Protein AF-A0A914ND78-F1 (afdb_monomer)

Mean predicted aligned error: 7.34 Å

Nearest PDB structures (foldseek):
  8esz-assembly1_C2  TM=7.369E-01  e=1.640E-03  Drosophila melanogaster
  8j9j-assembly1_C4  TM=5.066E-01  e=1.196E+00  Euglena gracilis
  6yj4-assembly1_d  TM=4.844E-01  e=2.614E+00  Yarrowia lipolytica

Organism: Meloidogyne incognita (NCBI:txid6306)

Solvent-accessible surface area (backbone atoms only — not comparable to full-atom values): 6797 Å² total; per-residue (Å²): 109,78,58,94,89,41,77,62,84,72,52,73,67,61,49,53,58,53,48,35,74,69,39,92,85,60,42,71,77,41,92,90,40,79,83,39,50,59,62,27,58,53,38,19,50,52,40,36,53,52,38,52,52,50,52,51,50,52,23,61,74,70,72,44,64,88,70,64,63,48,71,62,51,50,53,51,28,52,51,47,21,51,53,29,30,51,53,26,49,52,51,53,51,52,51,53,53,50,52,51,52,51,54,54,49,50,70,75,43,50,79,83,55,50,92,74,76,115

Structure (mmCIF, N/CA/C/O backbone):
data_AF-A0A914ND78-F1
#
_entry.id   AF-A0A914ND78-F1
#
loop_
_atom_site.group_PDB
_atom_site.id
_atom_site.type_symbol
_atom_site.label_atom_id
_atom_site.label_alt_id
_atom_site.label_comp_id
_atom_site.label_asym_id
_atom_site.label_entity_id
_atom_site.label_seq_id
_atom_site.pdbx_PDB_ins_code
_atom_site.Cartn_x
_atom_site.Cartn_y
_atom_site.Cartn_z
_atom_site.occupancy
_atom_site.B_iso_or_equiv
_atom_site.auth_seq_id
_atom_site.auth_comp_id
_atom_site.auth_asym_id
_atom_site.auth_atom_id
_atom_site.pdbx_PDB_model_num
ATOM 1 N N . MET A 1 1 ? 13.977 15.531 -22.868 1.00 48.59 1 MET A N 1
ATOM 2 C CA . MET A 1 1 ? 13.821 16.560 -21.809 1.00 48.59 1 MET A CA 1
ATOM 3 C C . MET A 1 1 ? 14.671 17.755 -22.193 1.00 48.59 1 MET A C 1
ATOM 5 O O . MET A 1 1 ? 15.824 17.546 -22.542 1.00 48.59 1 MET A O 1
ATOM 9 N N . VAL A 1 2 ? 14.115 18.965 -22.153 1.00 41.75 2 VAL A N 1
ATOM 10 C CA . VAL A 1 2 ? 14.865 20.196 -22.435 1.00 41.75 2 VAL A CA 1
ATOM 11 C C . VAL A 1 2 ? 15.513 20.663 -21.133 1.00 41.75 2 VAL A C 1
ATOM 13 O O . VAL A 1 2 ? 14.812 21.043 -20.200 1.00 41.75 2 VAL A O 1
ATOM 16 N N . PHE A 1 3 ? 16.840 20.616 -21.064 1.00 44.06 3 PHE A N 1
ATOM 17 C CA . PHE A 1 3 ? 17.625 21.283 -20.024 1.00 44.06 3 PHE A CA 1
ATOM 18 C C . PHE A 1 3 ? 18.388 22.419 -20.710 1.00 44.06 3 PHE A C 1
ATOM 20 O O . PHE A 1 3 ? 19.084 22.177 -21.691 1.00 44.06 3 PHE A O 1
ATOM 27 N N . ASN A 1 4 ? 18.220 23.664 -20.249 1.00 42.12 4 ASN A N 1
ATOM 28 C CA . ASN A 1 4 ? 18.866 24.849 -20.841 1.00 42.12 4 ASN A CA 1
ATOM 29 C C . ASN A 1 4 ? 18.685 25.001 -22.370 1.00 42.12 4 ASN A C 1
ATOM 31 O O . ASN A 1 4 ? 19.605 25.410 -23.070 1.00 42.12 4 ASN A O 1
ATOM 35 N N . GLY A 1 5 ? 17.508 24.668 -22.909 1.00 54.97 5 GLY A N 1
ATOM 36 C CA . GLY A 1 5 ? 17.210 24.870 -24.335 1.00 54.97 5 GLY A CA 1
ATOM 37 C C . GLY A 1 5 ? 17.901 23.896 -25.299 1.00 54.97 5 GLY A C 1
ATOM 38 O O . GLY A 1 5 ? 17.738 24.048 -26.504 1.00 54.97 5 GLY A O 1
ATOM 39 N N . GLN A 1 6 ? 18.628 22.888 -24.800 1.00 51.31 6 GLN A N 1
ATOM 40 C CA . GLN A 1 6 ? 19.246 21.840 -25.616 1.00 51.31 6 GLN A CA 1
ATOM 41 C C . GLN A 1 6 ? 18.585 20.477 -25.363 1.00 51.31 6 GLN A C 1
ATOM 43 O O . GLN A 1 6 ? 18.236 20.124 -24.230 1.00 51.31 6 GLN A O 1
ATOM 48 N N . HIS A 1 7 ? 18.404 19.708 -26.439 1.00 54.62 7 HIS A N 1
ATOM 49 C CA . HIS A 1 7 ? 17.960 18.319 -26.378 1.00 54.62 7 HIS A CA 1
ATOM 50 C C . HIS A 1 7 ? 19.170 17.444 -26.030 1.00 54.6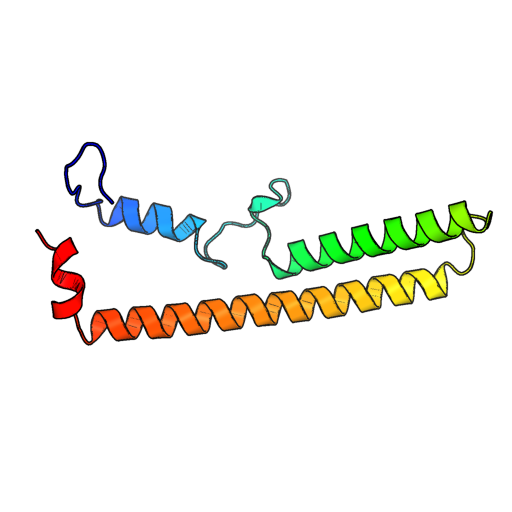2 7 HIS A C 1
ATOM 52 O O . HIS A 1 7 ? 20.065 17.249 -26.843 1.00 54.62 7 HIS A O 1
ATOM 58 N N . VAL A 1 8 ? 19.234 16.962 -24.787 1.00 63.09 8 VAL A N 1
ATOM 59 C CA . VAL A 1 8 ? 20.326 16.091 -24.331 1.00 63.09 8 VAL A CA 1
ATOM 60 C C . VAL A 1 8 ? 19.906 14.634 -24.505 1.00 63.09 8 VAL A C 1
ATOM 62 O O . VAL A 1 8 ? 18.951 14.185 -23.863 1.00 63.09 8 VAL A O 1
ATOM 65 N N . LYS A 1 9 ? 20.636 13.890 -25.345 1.00 66.75 9 LYS A N 1
ATOM 66 C CA . LYS A 1 9 ? 20.550 12.425 -25.419 1.00 66.75 9 LYS A CA 1
ATOM 67 C C . LYS A 1 9 ? 21.072 11.843 -24.107 1.00 66.75 9 LYS A C 1
ATOM 69 O O . LYS A 1 9 ? 22.238 12.004 -23.756 1.00 66.75 9 LYS A O 1
ATOM 74 N N . ILE A 1 10 ? 20.182 11.211 -23.351 1.00 70.38 10 ILE A N 1
ATOM 75 C CA . ILE A 1 10 ? 20.533 10.531 -22.103 1.00 70.38 10 ILE A CA 1
ATOM 76 C C . ILE A 1 10 ? 21.224 9.220 -22.483 1.00 70.38 10 ILE A C 1
ATOM 78 O O . ILE A 1 10 ? 20.739 8.500 -23.354 1.00 70.38 10 ILE A O 1
ATOM 82 N N . SER A 1 11 ? 22.347 8.904 -21.834 1.00 79.75 11 SER A N 1
ATOM 83 C CA . SER A 1 11 ? 23.011 7.610 -22.032 1.00 79.75 11 SER A CA 1
ATOM 84 C C . SER A 1 11 ? 22.027 6.461 -21.747 1.00 79.75 11 SER A C 1
ATOM 86 O O . SER A 1 11 ? 21.296 6.540 -20.752 1.00 79.75 11 SER A O 1
ATOM 88 N N . PRO A 1 12 ? 22.020 5.371 -22.541 1.00 80.38 12 PRO A N 1
ATOM 89 C CA . PRO A 1 12 ? 21.167 4.207 -22.288 1.00 80.38 12 PRO A CA 1
ATOM 90 C C . PRO A 1 12 ? 21.295 3.659 -20.857 1.00 80.38 12 PRO A C 1
ATOM 92 O O . PRO A 1 12 ? 20.327 3.168 -20.274 1.00 80.38 12 PRO A O 1
ATOM 95 N N . GLU A 1 13 ? 22.482 3.782 -20.261 1.00 84.69 13 GLU A N 1
ATOM 96 C CA . GLU A 1 13 ? 22.745 3.374 -18.879 1.00 84.69 13 GLU A CA 1
ATOM 97 C C . GLU A 1 13 ? 22.031 4.271 -17.864 1.00 84.69 13 GLU A C 1
ATOM 99 O O . GLU A 1 13 ? 21.422 3.793 -16.905 1.00 84.69 13 GLU A O 1
ATOM 104 N N . GLU A 1 14 ? 22.069 5.586 -18.085 1.00 80.38 14 GLU A N 1
ATOM 105 C CA . GLU A 1 14 ? 21.412 6.542 -17.203 1.00 80.38 14 GLU A CA 1
ATOM 106 C C . GLU A 1 14 ? 19.885 6.440 -17.318 1.00 80.38 14 GLU A C 1
ATOM 108 O O . GLU A 1 14 ? 19.179 6.593 -16.318 1.00 80.38 14 GLU A O 1
ATOM 113 N N . PHE A 1 15 ? 19.376 6.119 -18.507 1.00 81.56 15 PHE A N 1
ATOM 114 C CA . PHE A 1 15 ? 17.962 5.848 -18.724 1.00 81.56 15 PHE A CA 1
ATOM 115 C C . PHE A 1 15 ? 17.495 4.625 -17.921 1.00 81.56 15 PHE A C 1
ATOM 117 O O . PHE A 1 15 ? 16.606 4.760 -17.079 1.00 81.56 15 PHE A O 1
ATOM 124 N N . LYS A 1 16 ? 18.182 3.479 -18.049 1.00 81.94 16 LYS A N 1
ATOM 125 C CA . LYS A 1 16 ? 17.893 2.271 -17.248 1.00 81.94 16 LYS A CA 1
ATOM 126 C C . LYS A 1 16 ? 17.955 2.538 -15.746 1.00 81.94 16 LYS A C 1
ATOM 128 O O . LYS A 1 16 ? 17.094 2.084 -14.989 1.00 81.94 16 LYS A O 1
ATOM 133 N N . ARG A 1 17 ? 18.947 3.319 -15.297 1.00 82.81 17 ARG A N 1
ATOM 134 C CA . ARG A 1 17 ? 19.058 3.736 -13.891 1.00 82.81 17 ARG A CA 1
ATOM 135 C C . ARG A 1 17 ? 17.792 4.460 -13.427 1.00 82.81 17 ARG A C 1
ATOM 137 O O . ARG A 1 17 ? 17.310 4.173 -12.339 1.00 82.81 17 ARG A O 1
ATOM 144 N N . ARG A 1 18 ? 17.253 5.386 -14.228 1.00 81.38 18 ARG A N 1
ATOM 145 C CA . ARG A 1 18 ? 16.033 6.146 -13.894 1.00 81.38 18 ARG A CA 1
ATOM 146 C C . ARG A 1 18 ? 14.796 5.250 -13.882 1.00 81.38 18 ARG A C 1
ATOM 148 O O . ARG A 1 18 ? 14.031 5.308 -12.924 1.00 81.38 18 ARG A O 1
ATOM 155 N N . GLU A 1 19 ? 14.636 4.385 -14.880 1.00 78.88 19 GLU A N 1
ATOM 156 C CA . GLU A 1 19 ? 13.503 3.450 -14.961 1.00 78.88 19 GLU A CA 1
ATOM 157 C C . GLU A 1 19 ? 13.426 2.494 -13.767 1.00 78.88 19 GLU A C 1
ATOM 159 O O . GLU A 1 19 ? 12.331 2.148 -13.317 1.00 78.88 19 GLU A O 1
ATOM 164 N N . THR A 1 20 ? 14.581 2.133 -13.200 1.00 78.75 20 THR A N 1
ATOM 165 C CA . THR A 1 20 ? 14.674 1.256 -12.023 1.00 78.75 20 THR A CA 1
ATOM 166 C C . THR A 1 20 ? 13.968 1.856 -10.798 1.00 78.75 20 THR A C 1
ATOM 168 O O . THR A 1 20 ? 13.413 1.122 -9.983 1.00 78.75 20 THR A O 1
ATOM 171 N N . PHE A 1 21 ? 13.953 3.187 -10.666 1.00 76.69 21 PHE A N 1
ATOM 172 C CA . PHE A 1 21 ? 13.297 3.887 -9.553 1.00 76.69 21 PHE A CA 1
ATOM 173 C C . PHE A 1 21 ? 11.825 4.221 -9.815 1.00 76.69 21 PHE A C 1
ATOM 175 O O . PHE A 1 21 ? 11.105 4.562 -8.879 1.00 76.69 21 PHE A O 1
ATOM 182 N N . LEU A 1 22 ? 11.385 4.155 -11.072 1.00 76.25 22 LEU A N 1
ATOM 183 C CA . LEU A 1 22 ? 10.032 4.534 -11.483 1.00 76.25 22 LEU A CA 1
ATOM 184 C C . LEU A 1 22 ? 9.107 3.322 -11.609 1.00 76.25 22 LEU A C 1
ATOM 186 O O . LEU A 1 22 ? 7.917 3.425 -11.318 1.00 76.25 22 LEU A O 1
ATOM 190 N N . THR A 1 23 ? 9.650 2.177 -12.023 1.00 75.25 23 THR A N 1
ATOM 191 C CA . THR A 1 23 ? 8.855 0.990 -12.344 1.00 75.25 23 THR A CA 1
ATOM 192 C C . THR A 1 23 ? 8.575 0.162 -11.099 1.00 75.25 23 THR A C 1
ATOM 194 O O . THR A 1 23 ? 9.480 -0.356 -10.437 1.00 75.25 23 THR A O 1
ATOM 197 N N . GLU A 1 24 ? 7.293 -0.014 -10.795 1.00 73.56 24 GLU A N 1
ATOM 198 C CA . GLU A 1 24 ? 6.859 -0.861 -9.693 1.00 73.56 24 GLU A CA 1
ATOM 199 C C . GLU A 1 24 ? 7.266 -2.325 -9.955 1.00 73.56 24 GLU A C 1
ATOM 201 O O . GLU A 1 24 ? 6.879 -2.922 -10.955 1.00 73.56 24 GLU A O 1
ATOM 206 N N . GLY A 1 25 ? 8.099 -2.893 -9.073 1.00 73.44 25 GLY A N 1
ATOM 207 C CA . GLY A 1 25 ? 8.699 -4.229 -9.221 1.00 73.44 25 GLY A CA 1
ATOM 208 C C . GLY A 1 25 ? 10.214 -4.231 -9.466 1.00 73.44 25 GLY A C 1
ATOM 209 O O . GLY A 1 25 ? 10.868 -5.212 -9.125 1.00 73.44 25 GLY A O 1
ATOM 210 N N . GLN A 1 26 ? 10.781 -3.132 -9.977 1.00 80.31 26 GLN A N 1
ATOM 211 C CA . GLN A 1 26 ? 12.240 -2.947 -10.107 1.00 80.31 26 GLN A CA 1
ATOM 212 C C . GLN A 1 26 ? 12.854 -2.229 -8.895 1.00 80.31 26 GLN A C 1
ATOM 214 O O . GLN A 1 26 ? 14.052 -2.339 -8.625 1.00 80.31 26 GLN A O 1
ATOM 219 N N . ILE A 1 27 ? 12.022 -1.520 -8.128 1.00 85.00 27 ILE A N 1
ATOM 220 C CA . ILE A 1 27 ? 12.421 -0.843 -6.894 1.00 85.00 27 ILE A CA 1
ATOM 221 C C . ILE A 1 27 ? 12.852 -1.889 -5.857 1.00 85.00 27 ILE A C 1
ATOM 223 O O . ILE A 1 27 ? 12.086 -2.785 -5.496 1.00 85.00 27 ILE A O 1
ATOM 227 N N . LYS A 1 28 ? 14.078 -1.758 -5.340 1.00 85.81 28 LYS A N 1
ATOM 228 C CA . LYS A 1 28 ? 14.578 -2.613 -4.256 1.00 85.81 28 LYS A CA 1
ATOM 229 C C . LYS A 1 28 ? 13.807 -2.325 -2.972 1.00 85.81 28 LYS A C 1
ATOM 231 O O . LYS A 1 28 ? 13.817 -1.198 -2.483 1.00 85.81 28 LYS A O 1
ATOM 236 N N . TYR A 1 29 ? 13.179 -3.356 -2.416 1.00 85.69 29 TYR A N 1
ATOM 237 C CA . TYR A 1 29 ? 12.436 -3.241 -1.168 1.00 85.69 29 TYR A CA 1
ATOM 238 C C . TYR A 1 29 ? 13.372 -2.933 0.006 1.00 85.69 29 TYR A C 1
ATOM 240 O O . TYR A 1 29 ? 14.332 -3.664 0.254 1.00 85.69 29 TYR A O 1
ATOM 248 N N . ASN A 1 30 ? 13.064 -1.872 0.749 1.00 89.88 30 ASN A N 1
ATOM 249 C CA . ASN A 1 30 ? 13.738 -1.506 1.985 1.00 89.88 30 ASN A CA 1
ATOM 250 C C . ASN A 1 30 ? 12.699 -1.261 3.088 1.00 89.88 30 ASN A C 1
ATOM 252 O O . ASN A 1 30 ? 11.790 -0.445 2.962 1.00 89.88 30 ASN A O 1
ATOM 256 N N . ILE A 1 31 ? 12.849 -1.953 4.213 1.00 87.56 31 ILE A N 1
ATOM 257 C CA . ILE A 1 31 ? 11.908 -1.869 5.334 1.00 87.56 31 ILE A CA 1
ATOM 258 C C . ILE A 1 31 ? 11.890 -0.458 5.941 1.00 87.56 31 ILE A C 1
ATOM 260 O O . ILE A 1 31 ? 10.828 0.026 6.315 1.00 87.56 31 ILE A O 1
ATOM 264 N N . PHE A 1 32 ? 13.038 0.220 6.006 1.00 90.31 32 PHE A N 1
ATOM 265 C CA . PHE A 1 32 ? 13.156 1.536 6.644 1.00 90.31 32 PHE A CA 1
ATOM 266 C C . PHE A 1 32 ? 12.814 2.707 5.719 1.00 90.31 32 PHE A C 1
ATOM 268 O O . PHE A 1 32 ? 12.672 3.831 6.194 1.00 90.31 32 PHE A O 1
ATOM 275 N N . ASP A 1 33 ? 12.668 2.456 4.417 1.00 89.62 33 ASP A N 1
ATOM 276 C CA . ASP A 1 33 ? 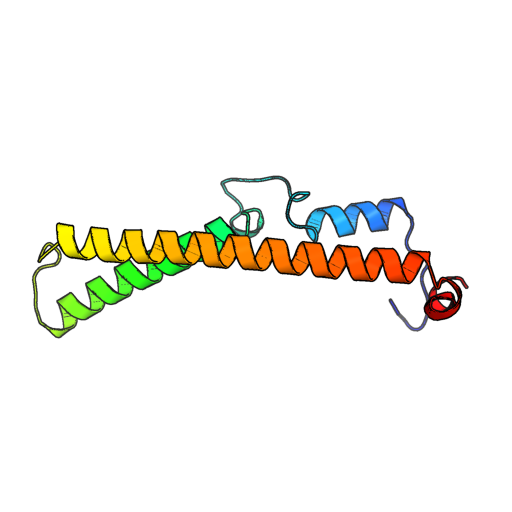12.267 3.473 3.453 1.00 89.62 33 ASP A CA 1
ATOM 277 C C . ASP A 1 33 ? 10.812 3.239 3.008 1.00 89.62 33 ASP A C 1
ATOM 279 O O . ASP A 1 33 ? 10.557 2.347 2.189 1.00 89.62 33 ASP A O 1
ATOM 283 N N . PRO A 1 34 ? 9.849 4.046 3.491 1.00 84.38 34 PRO A N 1
ATOM 284 C CA . PRO A 1 34 ? 8.441 3.890 3.143 1.00 84.38 34 PRO A CA 1
ATOM 285 C C . PRO A 1 34 ? 8.163 4.151 1.657 1.00 84.38 34 PRO A C 1
ATOM 287 O O . PRO A 1 34 ? 7.151 3.681 1.132 1.00 84.38 34 PRO A O 1
ATOM 290 N N . PHE A 1 35 ? 9.040 4.867 0.946 1.00 85.19 35 PHE A N 1
ATOM 291 C CA . PHE A 1 35 ? 8.877 5.111 -0.486 1.00 85.19 35 PHE A CA 1
ATOM 292 C C . PHE A 1 35 ? 9.245 3.892 -1.328 1.00 85.19 35 PHE A C 1
ATOM 294 O O . PHE A 1 35 ? 8.684 3.730 -2.413 1.00 85.19 35 PHE A O 1
ATOM 301 N N . SER A 1 36 ? 10.064 2.983 -0.802 1.00 88.12 36 SER A N 1
ATOM 302 C CA . SER A 1 36 ? 10.432 1.736 -1.481 1.00 88.12 36 SER A CA 1
ATOM 303 C C . SER A 1 36 ? 9.323 0.675 -1.481 1.00 88.12 36 SER A C 1
ATOM 305 O O . SER A 1 36 ? 9.399 -0.315 -2.207 1.00 88.12 36 SER A O 1
ATOM 307 N N . TRP A 1 37 ? 8.277 0.850 -0.666 1.00 89.38 37 TRP A N 1
ATOM 308 C CA . TRP A 1 37 ? 7.246 -0.173 -0.514 1.00 89.38 37 TRP A CA 1
ATOM 309 C C . TRP A 1 37 ? 6.326 -0.241 -1.741 1.00 89.38 37 TRP A C 1
ATOM 311 O O . TRP A 1 37 ? 5.965 0.807 -2.295 1.00 89.38 37 TRP A O 1
ATOM 321 N N . PRO A 1 38 ? 5.866 -1.444 -2.130 1.00 90.75 38 PRO A N 1
ATOM 322 C CA . PRO A 1 38 ? 4.868 -1.580 -3.183 1.00 90.75 38 PRO A CA 1
ATOM 323 C C . PRO A 1 38 ? 3.575 -0.829 -2.837 1.00 90.75 38 PRO A C 1
ATOM 325 O O . PRO A 1 38 ? 3.156 -0.766 -1.673 1.00 90.75 38 PRO A O 1
ATOM 328 N N . LEU A 1 39 ? 2.910 -0.288 -3.857 1.00 90.75 39 LEU A N 1
ATOM 329 C CA . LEU A 1 39 ? 1.689 0.501 -3.722 1.00 90.75 39 LEU A CA 1
ATOM 330 C C . LEU A 1 39 ? 0.564 -0.226 -2.964 1.00 90.75 39 LEU A C 1
ATOM 332 O O . LEU A 1 39 ? -0.077 0.422 -2.130 1.00 90.75 39 LEU A O 1
ATOM 336 N N . PRO A 1 40 ? 0.331 -1.545 -3.147 1.00 93.50 40 PRO A N 1
ATOM 337 C CA . PRO A 1 40 ? -0.680 -2.262 -2.373 1.00 93.50 40 PRO A CA 1
ATOM 338 C C . PRO A 1 40 ? -0.453 -2.171 -0.863 1.00 93.50 40 PRO A C 1
ATOM 340 O O . PRO A 1 40 ? -1.401 -1.943 -0.113 1.00 93.50 40 PRO A O 1
ATOM 343 N N . TYR A 1 41 ? 0.797 -2.279 -0.403 1.00 92.56 41 TYR A N 1
ATOM 344 C CA . TYR A 1 41 ? 1.121 -2.183 1.021 1.00 92.56 41 TYR A CA 1
ATOM 345 C C . TYR A 1 41 ? 0.956 -0.759 1.546 1.00 92.56 41 TYR A C 1
ATOM 347 O O . TYR A 1 41 ? 0.408 -0.578 2.632 1.00 92.56 41 TYR A O 1
ATOM 355 N N . LYS A 1 42 ? 1.347 0.252 0.761 1.00 93.06 42 LYS A N 1
ATOM 356 C CA . LYS A 1 42 ? 1.130 1.667 1.108 1.00 93.06 42 LYS A CA 1
ATOM 357 C C . LYS A 1 42 ? -0.355 1.976 1.304 1.00 93.06 42 LYS A C 1
ATOM 359 O O . LYS A 1 42 ? -0.727 2.573 2.310 1.00 93.06 42 LYS A O 1
ATOM 364 N N . LEU A 1 43 ? -1.209 1.528 0.381 1.00 94.62 43 LEU A N 1
ATOM 365 C CA . LEU A 1 43 ? -2.660 1.721 0.481 1.00 94.62 43 LEU A CA 1
ATOM 366 C C . LEU A 1 43 ? -3.268 0.945 1.649 1.00 94.62 43 LEU A C 1
ATOM 368 O O . LEU A 1 43 ? -4.117 1.476 2.363 1.00 94.62 43 LEU A O 1
ATOM 372 N N . THR A 1 44 ? -2.800 -0.280 1.883 1.00 95.38 44 THR A N 1
ATOM 373 C CA . THR A 1 44 ? -3.227 -1.098 3.026 1.00 95.38 44 THR A CA 1
ATOM 374 C C . THR A 1 44 ? -2.897 -0.407 4.348 1.00 95.38 44 THR A C 1
ATOM 376 O O . THR A 1 44 ? -3.765 -0.286 5.212 1.00 95.38 44 THR A O 1
ATOM 379 N N . LEU A 1 45 ? -1.669 0.103 4.495 1.00 94.88 45 LEU A N 1
ATOM 380 C CA . LEU A 1 45 ? -1.243 0.844 5.680 1.00 94.88 45 LEU A CA 1
ATOM 381 C C . LEU A 1 45 ? -2.071 2.119 5.864 1.00 94.88 45 LEU A C 1
ATOM 383 O O . LEU A 1 45 ? -2.582 2.362 6.956 1.00 94.88 45 LEU A O 1
ATOM 387 N N . ALA A 1 46 ? -2.239 2.909 4.800 1.00 95.12 46 ALA A N 1
ATOM 388 C CA . ALA A 1 46 ? -3.028 4.136 4.838 1.00 95.12 46 ALA A CA 1
ATOM 389 C C . ALA A 1 46 ? -4.479 3.862 5.268 1.00 95.12 46 ALA A C 1
ATOM 391 O O . ALA A 1 46 ? -5.003 4.552 6.142 1.00 95.12 46 ALA A O 1
ATOM 392 N N . SER A 1 47 ? -5.104 2.811 4.726 1.00 96.81 47 SER A N 1
ATOM 393 C CA . SER A 1 47 ? -6.449 2.382 5.123 1.00 96.81 47 SER A CA 1
ATOM 394 C C . SER A 1 47 ? -6.507 1.914 6.577 1.00 96.81 47 SER A C 1
ATOM 396 O O . SER A 1 47 ? -7.470 2.227 7.275 1.00 96.81 47 SER A O 1
ATOM 398 N N . GLY A 1 48 ? -5.500 1.175 7.050 1.00 97.00 48 GLY A N 1
ATOM 399 C CA . GLY A 1 48 ? -5.423 0.733 8.442 1.00 97.00 48 GLY A CA 1
ATOM 400 C C . GLY A 1 48 ? -5.335 1.914 9.412 1.00 97.00 48 GLY A C 1
ATOM 401 O O . GLY A 1 48 ? -6.111 1.996 10.364 1.00 97.00 48 GLY A O 1
ATOM 402 N N . LEU A 1 49 ? -4.455 2.878 9.129 1.00 96.81 49 LEU A N 1
ATOM 403 C CA . LEU A 1 49 ? -4.308 4.103 9.921 1.00 96.81 49 LEU A CA 1
ATOM 404 C C . LEU A 1 49 ? -5.584 4.956 9.904 1.00 96.81 49 LEU A C 1
ATOM 406 O O . LEU A 1 49 ? -6.023 5.428 10.954 1.00 96.81 49 LEU A O 1
ATOM 410 N N . ALA A 1 50 ? -6.219 5.116 8.741 1.00 97.00 50 ALA A N 1
ATOM 411 C CA . ALA A 1 50 ? -7.498 5.814 8.625 1.00 97.00 50 ALA A CA 1
ATOM 412 C C . ALA A 1 50 ? -8.607 5.110 9.431 1.00 97.00 50 ALA A C 1
ATOM 414 O O . ALA A 1 50 ? -9.381 5.761 10.129 1.00 97.00 50 ALA A O 1
ATOM 415 N N . GLY A 1 51 ? -8.650 3.774 9.409 1.00 96.12 51 GLY A N 1
ATOM 416 C CA . GLY A 1 51 ? -9.604 2.986 10.188 1.00 96.12 51 GLY A CA 1
ATOM 417 C C . GLY A 1 51 ? -9.403 3.120 11.701 1.00 96.12 51 GLY A C 1
ATOM 418 O O . GLY A 1 51 ? -10.368 3.342 12.436 1.00 96.12 51 GLY A O 1
ATOM 419 N N . ILE A 1 52 ? -8.155 3.049 12.176 1.00 95.69 52 ILE A N 1
ATOM 420 C CA . ILE A 1 52 ? -7.814 3.209 13.600 1.00 95.69 52 ILE A CA 1
ATOM 421 C C . ILE A 1 52 ? -8.144 4.622 14.083 1.00 95.69 52 ILE A C 1
ATOM 423 O O . ILE A 1 52 ? -8.768 4.783 15.136 1.00 95.69 52 ILE A O 1
ATOM 427 N N . THR A 1 53 ? -7.756 5.649 13.325 1.00 95.62 53 THR A N 1
ATOM 428 C CA . THR A 1 53 ? -8.022 7.049 13.6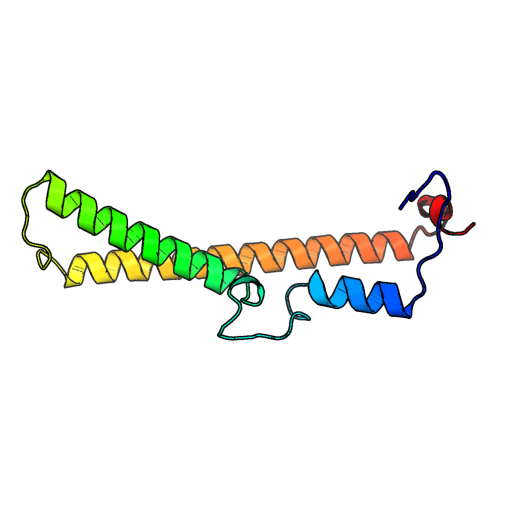91 1.00 95.62 53 THR A CA 1
ATOM 429 C C . THR A 1 53 ? -9.520 7.342 13.688 1.00 95.62 53 THR A C 1
ATOM 431 O O . THR A 1 53 ? -10.017 7.917 14.653 1.00 95.62 53 THR A O 1
ATOM 434 N N . SER A 1 54 ? -10.263 6.847 12.694 1.00 95.00 54 SER A N 1
ATOM 435 C CA . SER A 1 54 ? -11.726 6.948 12.641 1.00 95.00 54 SER A CA 1
ATOM 436 C C . SER A 1 54 ? -12.400 6.270 13.842 1.00 95.00 54 SER A C 1
ATOM 438 O O . SER A 1 54 ? -13.222 6.885 14.523 1.00 95.00 54 SER A O 1
ATOM 440 N N . CYS A 1 55 ? -11.996 5.042 14.189 1.00 94.38 55 CYS A N 1
ATOM 441 C CA . CYS A 1 55 ? -12.524 4.331 15.359 1.00 94.38 55 CYS A CA 1
ATOM 442 C C . CYS A 1 55 ? -12.199 5.041 16.680 1.00 94.38 55 CYS A C 1
ATOM 444 O O . CYS A 1 55 ? -13.023 5.063 17.599 1.00 94.38 55 CYS A O 1
ATOM 446 N N . SER A 1 56 ? -10.999 5.613 16.782 1.00 92.75 56 SER A N 1
ATOM 447 C CA . SER A 1 56 ? -10.560 6.372 17.955 1.00 92.75 56 SER A CA 1
ATOM 448 C C . SER A 1 56 ? -11.364 7.662 18.096 1.00 92.75 56 SER A C 1
ATOM 450 O O . SER A 1 56 ? -11.868 7.959 19.177 1.00 92.75 56 SER A O 1
ATOM 452 N N . TYR A 1 57 ? -11.572 8.378 16.992 1.00 95.12 57 TYR A N 1
ATOM 453 C CA . TYR A 1 57 ? -12.376 9.593 16.953 1.00 95.12 57 TYR A CA 1
ATOM 454 C C . TYR A 1 57 ? -13.843 9.324 17.312 1.00 95.12 57 TYR A C 1
ATOM 456 O O . TYR A 1 57 ? -14.408 10.022 18.152 1.00 95.12 57 TYR A O 1
ATOM 464 N N . TYR A 1 58 ? -14.434 8.255 16.768 1.00 93.81 58 TYR A N 1
ATOM 465 C CA . TYR A 1 58 ? -15.781 7.804 17.131 1.00 93.81 58 TYR A CA 1
ATOM 466 C C . TYR A 1 58 ? -15.908 7.549 18.639 1.00 93.81 58 TYR A C 1
ATOM 468 O O . TYR A 1 58 ? -16.867 7.983 19.277 1.00 93.81 58 TYR A O 1
ATOM 476 N N . ASN A 1 59 ? -14.921 6.880 19.239 1.00 93.88 59 ASN A N 1
ATOM 477 C CA . ASN A 1 59 ? -14.923 6.630 20.677 1.00 93.88 59 ASN A CA 1
ATOM 478 C C . ASN A 1 59 ? -14.865 7.919 21.499 1.00 93.88 59 ASN A C 1
ATOM 480 O O . ASN A 1 59 ? -15.628 8.058 22.452 1.00 93.88 59 ASN A O 1
ATOM 484 N N . ILE A 1 60 ? -14.000 8.859 21.115 1.00 94.94 60 ILE A N 1
ATOM 485 C CA . ILE A 1 60 ? -13.872 10.157 21.785 1.00 94.94 60 ILE A CA 1
ATOM 486 C C . ILE A 1 60 ? -15.191 10.932 21.697 1.00 94.94 60 ILE A C 1
ATOM 488 O O . ILE A 1 60 ? -15.691 11.409 22.716 1.00 94.94 60 ILE A O 1
ATOM 492 N N . PHE A 1 61 ? -15.791 10.999 20.506 1.00 96.06 61 PHE A N 1
ATOM 493 C CA . PHE A 1 61 ? -17.026 11.743 20.259 1.00 96.06 61 PHE A CA 1
ATOM 494 C C . PHE A 1 61 ? -18.196 11.235 21.113 1.00 96.06 61 PHE A C 1
ATOM 496 O O . PHE A 1 61 ? -18.884 12.017 21.765 1.00 96.06 61 PHE A O 1
ATOM 503 N N . TYR A 1 62 ? -18.381 9.915 21.183 1.00 95.88 62 TYR A N 1
ATOM 504 C CA . TYR A 1 62 ? -19.447 9.297 21.977 1.00 95.88 62 TYR A CA 1
ATOM 505 C C . TYR A 1 62 ? -19.051 9.004 23.433 1.00 95.88 62 TYR A C 1
ATOM 507 O O 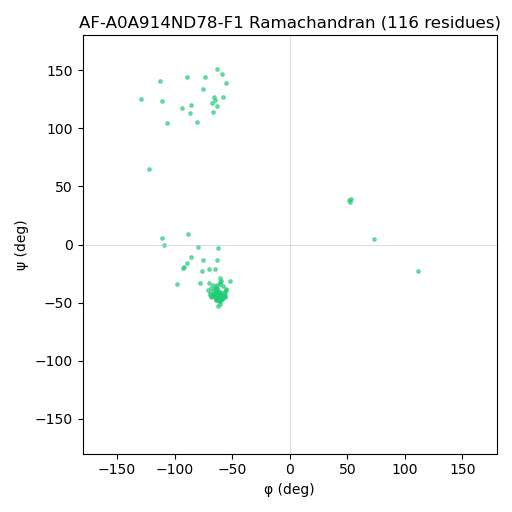. TYR A 1 62 ? -19.804 8.330 24.138 1.00 95.88 62 TYR A O 1
ATOM 515 N N . ARG A 1 63 ? -17.882 9.481 23.890 1.00 95.06 63 ARG A N 1
ATOM 516 C CA . ARG A 1 63 ? -17.338 9.247 25.245 1.00 95.06 63 ARG A CA 1
ATOM 517 C C . ARG A 1 63 ? -17.300 7.763 25.633 1.00 95.06 63 ARG A C 1
ATOM 519 O O . ARG A 1 63 ? -17.548 7.387 26.776 1.00 95.06 63 ARG A O 1
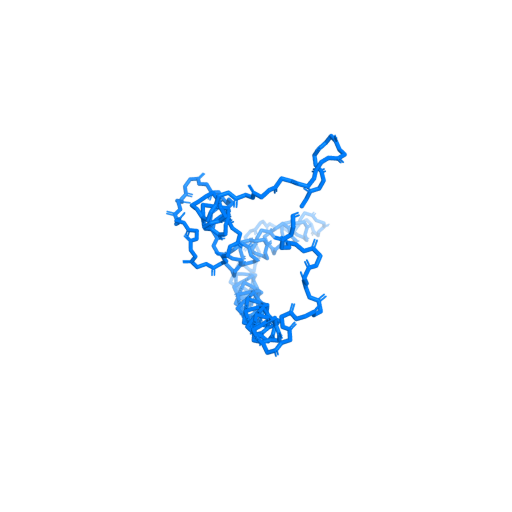ATOM 526 N N . LYS A 1 64 ? -17.007 6.909 24.656 1.00 93.38 64 LYS A N 1
ATOM 527 C CA . LYS A 1 64 ? -16.902 5.457 24.805 1.00 93.38 64 LYS A CA 1
ATOM 528 C C . LYS A 1 64 ? -15.467 5.077 25.187 1.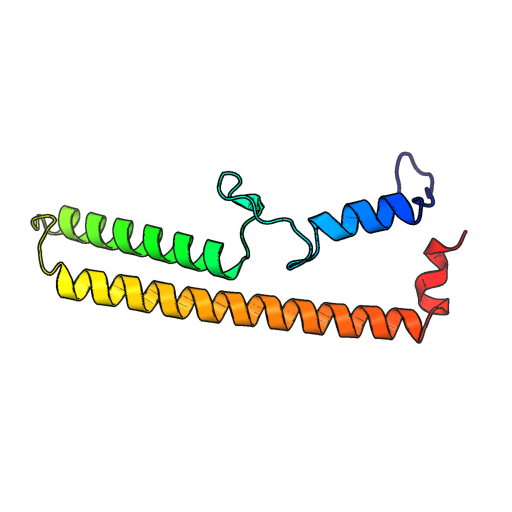00 93.38 64 LYS A C 1
ATOM 530 O O . LYS A 1 64 ? -14.527 5.692 24.678 1.00 93.38 64 LYS A O 1
ATOM 535 N N . PRO A 1 65 ? -15.256 4.047 26.028 1.00 92.62 65 PRO A N 1
ATOM 536 C CA . PRO A 1 65 ? -13.912 3.576 26.331 1.00 92.62 65 PRO A CA 1
ATOM 537 C C . PRO A 1 65 ? -13.225 3.036 25.070 1.00 92.62 65 PRO A C 1
ATOM 539 O O . PRO A 1 65 ? -13.870 2.506 24.159 1.00 92.62 65 PRO A O 1
ATOM 542 N N . TRP A 1 66 ? -11.894 3.135 25.026 1.00 86.88 66 TRP A N 1
ATOM 543 C CA . TRP A 1 66 ? -11.107 2.789 23.839 1.00 86.88 66 TRP A CA 1
ATOM 544 C C . TRP A 1 66 ? -11.320 1.332 23.383 1.00 86.88 66 TRP A C 1
ATOM 546 O O . TRP A 1 66 ? -11.424 1.078 22.184 1.00 86.88 66 TRP A O 1
ATOM 556 N N . TYR A 1 67 ? -11.499 0.404 24.327 1.00 88.62 67 TYR A N 1
ATOM 557 C CA . TYR A 1 67 ? -11.682 -1.032 24.089 1.00 88.62 67 TYR A CA 1
ATOM 558 C C . TYR A 1 67 ? -13.107 -1.439 23.670 1.00 88.62 67 TYR A C 1
ATOM 560 O O . TYR A 1 67 ? -13.359 -2.619 23.412 1.00 88.62 67 TYR A O 1
ATOM 568 N N . GLN A 1 68 ? -14.065 -0.504 23.594 1.00 92.19 68 GLN A N 1
ATOM 569 C CA . GLN A 1 68 ? -15.434 -0.849 23.211 1.00 92.19 68 GLN A CA 1
ATOM 570 C C . GLN A 1 68 ? -15.466 -1.523 21.833 1.00 92.19 68 GLN A C 1
ATOM 572 O O . GLN A 1 68 ? -15.015 -0.935 20.848 1.00 92.19 68 GLN A O 1
ATOM 577 N N . ALA A 1 69 ? -16.097 -2.701 21.761 1.00 91.50 69 ALA A N 1
ATOM 578 C CA . ALA A 1 69 ? -16.321 -3.456 20.527 1.00 91.50 69 ALA A CA 1
ATOM 579 C C . ALA A 1 69 ? -15.033 -3.702 19.719 1.00 91.50 69 ALA A C 1
ATOM 581 O O . ALA A 1 69 ? -15.043 -3.635 18.490 1.00 91.50 69 ALA A O 1
ATOM 582 N N . ILE A 1 70 ? -13.922 -3.980 20.411 1.00 93.00 70 ILE A N 1
ATOM 583 C CA . ILE A 1 70 ? -12.605 -4.147 19.787 1.00 93.00 70 ILE A CA 1
ATOM 584 C C . ILE A 1 70 ? -12.599 -5.211 18.683 1.00 93.00 70 ILE A C 1
ATOM 586 O O . ILE A 1 70 ? -12.000 -4.979 17.642 1.00 93.00 70 ILE A O 1
ATOM 590 N N . VAL A 1 71 ? -13.335 -6.314 18.866 1.00 94.75 71 VAL A N 1
ATOM 591 C CA . VAL A 1 71 ? -13.450 -7.405 17.883 1.00 94.75 71 VAL A CA 1
ATOM 592 C C . VAL A 1 71 ? -14.163 -6.945 16.609 1.00 94.75 71 VAL A C 1
ATOM 594 O O . VAL A 1 71 ? -13.714 -7.221 15.504 1.00 94.75 71 VAL A O 1
ATOM 597 N N . VAL A 1 72 ? -15.265 -6.204 16.742 1.00 94.38 72 VAL A N 1
ATOM 598 C CA . VAL A 1 72 ? -16.017 -5.712 15.576 1.00 94.38 72 VAL A CA 1
ATOM 599 C C . VAL A 1 72 ? -15.208 -4.649 14.835 1.00 94.38 72 VAL A C 1
ATOM 601 O O . VAL A 1 72 ? -15.136 -4.658 13.611 1.00 94.38 72 VAL A O 1
ATOM 604 N N . LYS A 1 73 ? -14.545 -3.750 15.570 1.00 93.62 73 LYS A N 1
ATOM 605 C CA . LYS A 1 73 ? -13.696 -2.710 14.980 1.00 93.62 73 LYS A CA 1
ATOM 606 C C . LYS A 1 73 ? -12.474 -3.289 14.285 1.00 93.62 73 LYS A C 1
ATOM 608 O O . LYS A 1 73 ? -12.152 -2.845 13.190 1.00 93.62 73 LYS A O 1
ATOM 613 N N . SER A 1 74 ? -11.812 -4.278 14.883 1.00 94.94 74 SER A N 1
ATOM 614 C CA . SER A 1 74 ? -10.666 -4.933 14.254 1.00 94.94 74 SER A CA 1
ATOM 615 C C . SER A 1 74 ? -11.073 -5.669 12.979 1.00 94.94 74 SER A C 1
ATOM 617 O O . SER A 1 74 ? -10.351 -5.568 11.993 1.00 94.94 74 SER A O 1
ATOM 619 N N . LEU A 1 75 ? -12.248 -6.313 12.955 1.00 96.94 75 LEU A N 1
ATOM 620 C CA . LEU A 1 75 ? -12.817 -6.917 11.745 1.00 96.94 75 LEU A CA 1
ATOM 621 C C . LEU A 1 75 ? -13.127 -5.884 10.653 1.00 96.94 75 LEU A C 1
ATOM 623 O O . LEU A 1 75 ? -12.847 -6.123 9.482 1.00 96.94 75 LEU A O 1
ATOM 627 N N . LEU A 1 76 ? -13.678 -4.723 11.012 1.00 95.44 76 LEU A N 1
ATOM 628 C CA . LEU A 1 76 ? -13.937 -3.653 10.043 1.00 95.44 76 LEU A CA 1
ATOM 629 C C . LEU A 1 76 ? -12.638 -3.070 9.477 1.00 95.44 76 LEU A C 1
ATOM 631 O O . LEU A 1 76 ? -12.529 -2.862 8.269 1.00 95.44 76 LEU A O 1
ATOM 635 N N . ILE A 1 77 ? -11.642 -2.838 10.335 1.00 96.62 77 ILE A N 1
ATOM 636 C CA . ILE A 1 77 ? -10.330 -2.332 9.919 1.00 96.62 77 ILE A CA 1
ATOM 637 C C . ILE A 1 77 ? -9.634 -3.354 9.015 1.00 96.62 77 ILE A C 1
ATOM 639 O O . ILE A 1 77 ? -9.154 -2.981 7.948 1.00 96.62 77 ILE A O 1
ATOM 643 N N . SER A 1 78 ? -9.616 -4.637 9.390 1.00 96.88 78 SER A N 1
ATOM 644 C CA . SER A 1 78 ? -9.000 -5.687 8.572 1.00 96.88 78 SER A CA 1
ATOM 645 C C . SER A 1 78 ? -9.727 -5.878 7.238 1.00 96.88 78 SER A C 1
ATOM 647 O O . SER A 1 78 ? -9.072 -6.027 6.207 1.00 96.88 78 SER A O 1
ATOM 649 N N . GLY A 1 79 ? -11.060 -5.778 7.225 1.00 97.56 79 GLY A N 1
ATOM 650 C CA . GLY A 1 79 ? -11.860 -5.756 6.001 1.00 97.56 79 GLY A CA 1
ATOM 651 C C . GLY A 1 79 ? -11.487 -4.590 5.081 1.00 97.56 79 GLY A C 1
ATOM 652 O O . GLY A 1 79 ? -11.228 -4.799 3.897 1.00 97.56 79 GLY A O 1
ATOM 653 N N . GLY A 1 80 ? -11.372 -3.375 5.627 1.00 96.94 80 GLY A N 1
ATOM 654 C CA . GLY A 1 80 ? -10.928 -2.195 4.877 1.00 96.94 80 GLY A CA 1
ATOM 655 C C . GLY A 1 80 ? -9.506 -2.335 4.326 1.00 96.94 80 GLY A C 1
ATOM 656 O O . GLY A 1 80 ? -9.265 -2.053 3.155 1.00 96.94 80 GLY A O 1
ATOM 657 N N . MET A 1 81 ? -8.578 -2.854 5.134 1.00 97.88 81 MET A N 1
ATOM 658 C CA . MET A 1 81 ? -7.203 -3.154 4.717 1.00 97.88 81 MET A CA 1
ATOM 659 C C . MET A 1 81 ? -7.160 -4.161 3.561 1.00 97.88 81 MET A C 1
ATOM 661 O O . MET A 1 81 ? -6.428 -3.956 2.596 1.00 97.88 81 MET A O 1
ATOM 665 N N . CYS A 1 82 ? -7.971 -5.220 3.628 1.00 97.50 82 CYS A N 1
ATOM 666 C CA . CYS A 1 82 ? -8.085 -6.220 2.569 1.00 97.50 82 CYS A CA 1
ATOM 667 C C . CYS A 1 82 ? -8.573 -5.590 1.253 1.00 97.50 82 CYS A C 1
ATOM 669 O O . CYS A 1 82 ? -7.941 -5.753 0.208 1.00 97.50 82 CYS A O 1
ATOM 671 N N . LEU A 1 83 ? -9.641 -4.787 1.309 1.00 97.62 83 LEU A N 1
ATOM 672 C CA . LEU A 1 83 ? -10.154 -4.060 0.144 1.00 97.62 83 LEU A CA 1
ATOM 673 C C . LEU A 1 83 ? -9.113 -3.094 -0.438 1.00 97.62 83 LEU A C 1
ATOM 675 O O . LEU A 1 83 ? -8.933 -3.042 -1.654 1.00 97.62 83 LEU A O 1
ATOM 679 N N . ALA A 1 84 ? -8.387 -2.368 0.414 1.00 96.94 84 ALA A N 1
ATOM 680 C CA . ALA A 1 84 ? -7.328 -1.458 -0.011 1.00 96.94 84 ALA A CA 1
ATOM 681 C C . ALA A 1 84 ? -6.165 -2.193 -0.697 1.00 96.94 84 ALA A C 1
ATOM 683 O O . ALA A 1 84 ? -5.631 -1.699 -1.693 1.00 96.94 84 ALA A O 1
ATOM 684 N N . TYR A 1 85 ? -5.807 -3.389 -0.222 1.00 96.94 85 TYR A N 1
ATOM 685 C CA . TYR A 1 85 ? -4.804 -4.234 -0.868 1.00 96.94 85 TYR A CA 1
ATOM 686 C C . TYR A 1 85 ? -5.235 -4.631 -2.285 1.00 96.94 85 TYR A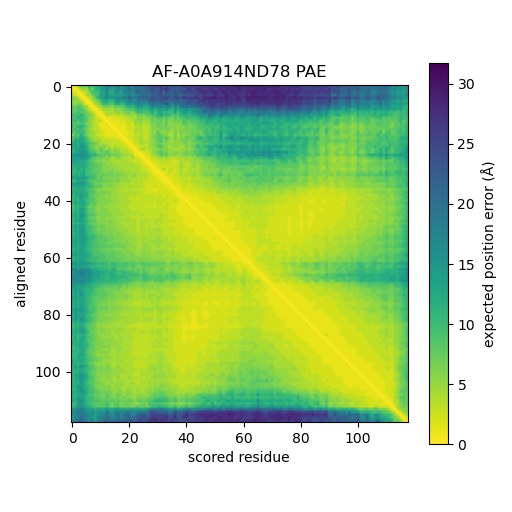 C 1
ATOM 688 O O . TYR A 1 85 ? -4.471 -4.452 -3.238 1.00 96.94 85 TYR A O 1
ATOM 696 N N . PHE A 1 86 ? -6.473 -5.111 -2.446 1.00 97.38 86 PHE A N 1
ATOM 697 C CA . PHE A 1 86 ? -7.020 -5.475 -3.757 1.00 97.38 86 PHE A CA 1
ATOM 698 C C . PHE A 1 86 ? -7.117 -4.274 -4.701 1.00 97.38 86 PHE A C 1
ATOM 700 O O . PHE A 1 86 ? -6.715 -4.374 -5.862 1.00 97.38 86 PHE A O 1
ATOM 707 N N . ALA A 1 87 ? -7.575 -3.123 -4.203 1.00 96.81 87 ALA A N 1
ATOM 708 C CA . ALA A 1 87 ? -7.608 -1.883 -4.972 1.00 96.81 87 ALA A CA 1
ATOM 709 C C . ALA A 1 87 ? -6.202 -1.471 -5.435 1.00 96.81 87 ALA A C 1
ATOM 711 O O . ALA A 1 87 ? -6.008 -1.110 -6.598 1.00 96.81 87 ALA A O 1
ATOM 712 N N . GLY A 1 88 ? -5.202 -1.596 -4.557 1.00 95.25 88 GLY A N 1
ATOM 713 C CA . GLY A 1 88 ? -3.805 -1.370 -4.903 1.00 95.25 88 GLY A CA 1
ATOM 714 C C . GLY A 1 88 ? -3.316 -2.312 -5.991 1.00 95.25 88 GLY A C 1
ATOM 715 O O . GLY A 1 88 ? -2.817 -1.846 -7.009 1.00 95.25 88 GLY A O 1
ATOM 716 N N . LYS A 1 89 ? -3.520 -3.624 -5.836 1.00 95.12 89 LYS A N 1
ATOM 717 C CA . LYS A 1 89 ? -3.126 -4.622 -6.844 1.00 95.12 89 LYS A CA 1
ATOM 718 C C . LYS A 1 89 ? -3.773 -4.365 -8.203 1.00 95.12 89 LYS A C 1
ATOM 720 O O . LYS A 1 89 ? -3.076 -4.423 -9.214 1.00 95.12 89 LYS A O 1
ATOM 725 N N . SER A 1 90 ? -5.065 -4.041 -8.223 1.00 95.75 90 SER A N 1
ATOM 726 C CA . SER A 1 90 ? -5.782 -3.677 -9.448 1.00 95.75 90 SER A CA 1
ATOM 727 C C . SER A 1 90 ? -5.167 -2.441 -10.108 1.00 95.75 90 SER A C 1
ATOM 729 O O . SER A 1 90 ? -4.936 -2.425 -11.316 1.00 95.75 90 SER A O 1
ATOM 731 N N . ARG A 1 91 ? -4.815 -1.417 -9.324 1.00 93.25 91 ARG A N 1
ATOM 732 C CA . ARG A 1 91 ? -4.170 -0.210 -9.848 1.00 93.25 91 ARG A CA 1
ATOM 733 C C . ARG A 1 91 ? -2.812 -0.506 -10.482 1.00 93.25 91 ARG A C 1
ATOM 735 O O . ARG A 1 91 ? -2.573 -0.039 -11.591 1.00 93.25 91 ARG A O 1
ATOM 742 N N . VAL A 1 92 ? -1.964 -1.295 -9.821 1.00 92.44 92 VAL A N 1
ATOM 743 C CA . VAL A 1 92 ? -0.657 -1.699 -10.375 1.00 92.44 92 VAL A CA 1
ATOM 744 C C . VAL A 1 92 ? -0.837 -2.448 -11.692 1.00 92.44 92 VAL A C 1
ATOM 746 O O . VAL A 1 92 ? -0.179 -2.133 -12.677 1.00 92.44 92 VAL A O 1
ATOM 749 N N . TYR A 1 93 ? -1.773 -3.397 -11.734 1.00 93.31 93 TYR A N 1
ATOM 750 C CA . TYR A 1 93 ? -2.056 -4.177 -12.937 1.00 93.31 93 TYR A CA 1
ATOM 751 C C . TYR A 1 93 ? -2.515 -3.304 -14.116 1.00 93.31 93 TYR A C 1
ATOM 753 O O . TYR A 1 93 ? -2.021 -3.457 -15.233 1.00 93.31 93 TYR A O 1
ATOM 761 N N . ASN A 1 94 ? -3.418 -2.353 -13.868 1.00 94.38 94 ASN A N 1
ATOM 762 C CA . ASN A 1 94 ? -3.900 -1.437 -14.903 1.00 94.38 94 ASN A CA 1
ATOM 763 C C . ASN A 1 94 ? -2.786 -0.528 -15.438 1.00 94.38 94 ASN A C 1
ATOM 765 O O . ASN A 1 94 ? -2.705 -0.308 -16.644 1.00 94.38 94 ASN A O 1
ATOM 769 N N . MET 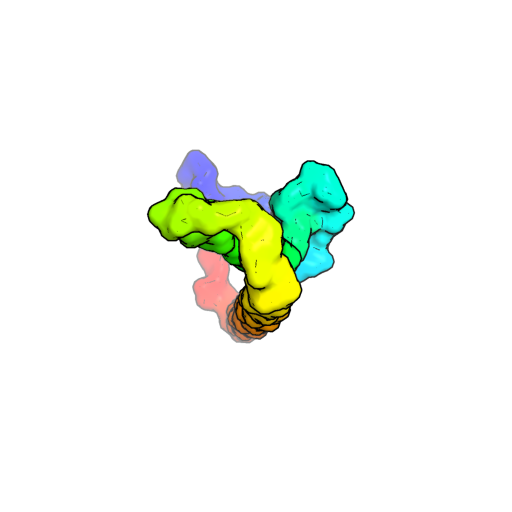A 1 95 ? -1.911 -0.025 -14.561 1.00 91.00 95 MET A N 1
ATOM 770 C CA . MET A 1 95 ? -0.774 0.804 -14.978 1.00 91.00 95 MET A CA 1
ATOM 771 C C . MET A 1 95 ? 0.231 -0.005 -15.800 1.00 91.00 95 MET A C 1
ATOM 773 O O . MET A 1 95 ? 0.615 0.437 -16.875 1.00 91.00 95 MET A O 1
ATOM 777 N N . ALA A 1 96 ? 0.565 -1.225 -15.369 1.00 90.38 96 ALA A N 1
ATOM 778 C CA . ALA A 1 96 ? 1.455 -2.110 -16.118 1.00 90.38 96 ALA A CA 1
ATOM 779 C C . ALA A 1 96 ? 0.894 -2.463 -17.507 1.00 90.38 96 ALA A C 1
ATOM 781 O O . ALA A 1 96 ? 1.624 -2.463 -18.492 1.00 90.38 96 ALA A O 1
ATOM 782 N N . THR A 1 97 ? -0.415 -2.718 -17.600 1.00 94.62 97 THR A N 1
ATOM 783 C CA . THR A 1 97 ? -1.080 -3.000 -18.882 1.00 94.62 97 THR A CA 1
ATOM 784 C C . THR A 1 97 ? -1.027 -1.789 -19.810 1.00 94.62 97 THR A C 1
ATOM 786 O O . THR A 1 97 ? -0.706 -1.925 -20.987 1.00 94.62 97 THR A O 1
ATOM 789 N N . ARG A 1 98 ? -1.303 -0.590 -19.281 1.00 93.00 98 ARG A N 1
ATOM 790 C CA . ARG A 1 98 ? -1.217 0.657 -20.047 1.00 93.00 98 ARG A CA 1
ATOM 791 C C . ARG A 1 98 ? 0.200 0.893 -20.567 1.00 93.00 98 ARG A C 1
ATOM 793 O O . ARG A 1 98 ? 0.364 1.208 -21.740 1.00 93.00 98 ARG A O 1
ATOM 800 N N . ASP A 1 99 ? 1.200 0.736 -19.709 1.00 91.00 99 ASP A N 1
ATOM 801 C CA . ASP A 1 99 ? 2.592 0.988 -20.070 1.00 91.00 99 ASP A CA 1
ATOM 802 C C . ASP A 1 99 ? 3.085 -0.035 -21.114 1.00 91.00 99 ASP A C 1
ATOM 804 O O . ASP A 1 99 ? 3.782 0.345 -22.051 1.00 91.00 99 ASP A O 1
ATOM 808 N N . ALA A 1 100 ? 2.631 -1.295 -21.048 1.00 91.25 100 ALA A N 1
ATOM 809 C CA . ALA A 1 100 ? 2.909 -2.304 -22.074 1.00 91.25 100 ALA A CA 1
ATOM 810 C C . ALA A 1 100 ? 2.302 -1.952 -23.446 1.00 91.25 100 ALA A C 1
ATOM 812 O O . ALA A 1 100 ? 2.963 -2.110 -24.470 1.00 91.25 100 ALA A O 1
ATOM 813 N N . VAL A 1 101 ? 1.064 -1.444 -23.480 1.00 95.25 101 VAL A N 1
ATOM 814 C CA . VAL A 1 101 ? 0.419 -0.996 -24.729 1.00 95.25 101 VAL A CA 1
ATOM 815 C C . VAL A 1 101 ? 1.158 0.197 -25.333 1.00 95.25 101 VAL A C 1
ATOM 817 O O . VAL A 1 101 ? 1.378 0.229 -26.541 1.00 95.25 101 VAL A O 1
ATOM 820 N N . ILE A 1 102 ? 1.567 1.162 -24.504 1.00 91.38 102 ILE A N 1
ATOM 821 C CA . ILE A 1 102 ? 2.328 2.333 -24.958 1.00 91.38 102 ILE A CA 1
ATOM 822 C C . ILE A 1 102 ? 3.685 1.903 -25.521 1.00 91.38 102 ILE A C 1
ATOM 824 O O . ILE A 1 102 ? 4.038 2.325 -26.618 1.00 91.38 102 ILE A O 1
ATOM 828 N N . ALA A 1 103 ? 4.416 1.040 -24.809 1.00 89.50 103 ALA A N 1
ATOM 829 C CA . ALA A 1 103 ? 5.704 0.530 -25.271 1.00 89.50 103 ALA A CA 1
ATOM 830 C C . ALA A 1 103 ? 5.569 -0.180 -26.626 1.00 89.50 103 ALA A C 1
ATOM 832 O O . ALA A 1 103 ? 6.312 0.121 -27.556 1.00 89.50 103 ALA A O 1
ATOM 833 N N . HIS A 1 104 ? 4.557 -1.037 -26.774 1.00 93.88 104 HIS A N 1
ATOM 834 C CA . HIS A 1 104 ? 4.292 -1.722 -28.035 1.00 93.88 104 HIS A CA 1
ATOM 835 C C . HIS A 1 104 ? 3.932 -0.756 -29.179 1.00 93.88 104 HIS A C 1
ATOM 837 O O . HIS A 1 104 ? 4.378 -0.940 -30.309 1.00 93.88 104 HIS A O 1
ATOM 843 N N . TYR A 1 105 ? 3.162 0.302 -28.899 1.00 93.56 105 TYR A N 1
ATOM 844 C CA . TYR A 1 105 ? 2.847 1.332 -29.894 1.00 93.56 105 TYR A CA 1
ATOM 845 C C . TYR A 1 105 ? 4.104 2.080 -30.362 1.00 93.56 105 TYR A C 1
ATOM 847 O O . TYR A 1 105 ? 4.270 2.316 -31.557 1.00 93.56 105 TYR A O 1
ATOM 855 N N . MET A 1 106 ? 5.005 2.415 -29.434 1.00 87.94 106 MET A N 1
ATOM 856 C CA . MET A 1 106 ? 6.274 3.082 -29.749 1.00 87.94 106 MET A CA 1
ATOM 857 C C . MET A 1 106 ? 7.188 2.219 -30.623 1.00 87.94 106 MET A C 1
ATOM 859 O O . MET A 1 106 ? 7.879 2.751 -31.486 1.00 87.94 106 MET A O 1
ATOM 863 N N . GLU A 1 107 ? 7.177 0.899 -30.428 1.00 88.81 107 GLU A N 1
ATOM 864 C CA . GLU A 1 107 ? 7.920 -0.041 -31.275 1.00 88.81 107 GLU A CA 1
ATOM 865 C C . GLU A 1 107 ? 7.348 -0.129 -32.698 1.00 88.81 107 GLU A C 1
ATOM 867 O O . GLU A 1 107 ? 8.108 -0.261 -33.656 1.00 88.81 107 GLU A O 1
ATOM 872 N N . LEU A 1 108 ? 6.020 -0.067 -32.844 1.00 94.38 108 LEU A N 1
ATOM 873 C CA . LEU A 1 108 ? 5.346 -0.216 -34.137 1.00 94.38 108 LEU A CA 1
ATOM 874 C C . LEU A 1 108 ? 5.415 1.051 -35.002 1.00 94.38 108 LEU A C 1
ATOM 876 O O . LEU A 1 108 ? 5.474 0.952 -36.227 1.00 94.38 108 LEU A O 1
ATOM 880 N N . HIS A 1 109 ? 5.400 2.228 -34.372 1.00 90.06 109 HIS A N 1
ATOM 881 C CA . HIS A 1 109 ? 5.368 3.528 -35.045 1.00 90.06 109 HIS A CA 1
ATOM 882 C C . HIS A 1 109 ? 6.564 4.406 -34.646 1.00 90.06 109 HIS A C 1
ATOM 884 O O . HIS A 1 109 ? 6.367 5.452 -34.027 1.00 90.06 109 HIS A O 1
ATOM 890 N N . PRO A 1 110 ? 7.809 4.019 -34.989 1.00 84.81 110 PRO A N 1
ATOM 891 C CA . PRO A 1 110 ? 8.994 4.787 -34.606 1.00 84.81 110 PRO A CA 1
ATOM 892 C C . PRO A 1 110 ? 8.986 6.215 -35.181 1.00 84.81 110 PRO A C 1
ATOM 894 O O . PRO A 1 110 ? 9.405 7.148 -34.497 1.00 84.81 110 PRO A O 1
ATOM 897 N N . ASP A 1 111 ? 8.429 6.398 -36.383 1.00 87.25 111 ASP A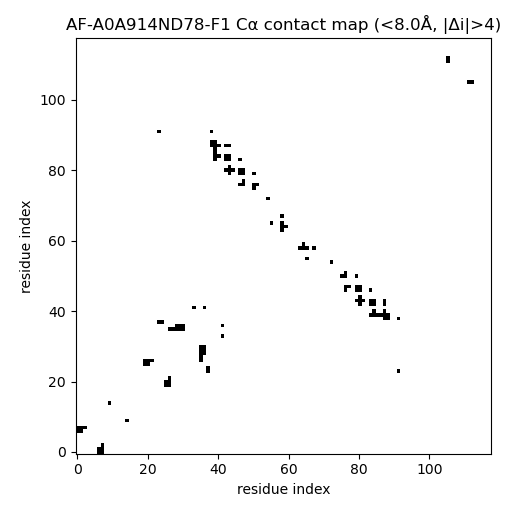 N 1
ATOM 898 C CA . ASP A 1 111 ? 8.369 7.683 -37.097 1.00 87.25 111 ASP A CA 1
ATOM 899 C C . ASP A 1 111 ? 7.588 8.770 -36.325 1.00 87.25 111 ASP A C 1
ATOM 901 O O . ASP A 1 111 ? 7.901 9.958 -36.419 1.00 87.25 111 ASP A O 1
ATOM 905 N N . ASP A 1 112 ? 6.606 8.384 -35.500 1.00 85.75 112 ASP A N 1
ATOM 906 C CA . ASP A 1 112 ? 5.832 9.318 -34.665 1.00 85.75 112 ASP A CA 1
ATOM 907 C C . ASP A 1 112 ? 6.679 9.917 -33.522 1.00 85.75 112 ASP A C 1
ATOM 909 O O . ASP A 1 112 ? 6.360 10.980 -32.975 1.00 85.75 112 ASP A O 1
ATOM 913 N N . PHE A 1 113 ? 7.776 9.246 -33.151 1.00 74.69 113 PHE A N 1
ATOM 914 C CA . PHE A 1 113 ? 8.628 9.581 -32.006 1.00 74.69 113 PHE A CA 1
ATOM 915 C C . PHE A 1 113 ? 10.015 10.104 -32.407 1.00 74.69 113 PHE A C 1
ATOM 917 O O . PHE A 1 113 ? 10.837 10.417 -31.536 1.00 74.69 113 PHE A O 1
ATOM 924 N N . ASP A 1 114 ? 10.249 10.304 -33.706 1.00 68.94 114 ASP A N 1
ATOM 925 C CA . ASP A 1 114 ? 11.554 10.650 -34.286 1.00 68.94 114 ASP A CA 1
ATOM 926 C C . ASP A 1 114 ? 12.104 12.016 -33.813 1.00 68.94 114 ASP A C 1
ATOM 928 O O . ASP A 1 114 ? 13.295 12.313 -33.872 1.00 68.94 114 ASP A O 1
ATOM 932 N N . ARG A 1 115 ? 11.253 12.831 -33.175 1.00 58.50 115 ARG A N 1
ATOM 933 C CA . ARG A 1 115 ? 11.632 14.056 -32.442 1.00 58.50 115 ARG A CA 1
ATOM 934 C C . ARG A 1 115 ? 12.553 13.837 -31.231 1.00 58.50 115 ARG A C 1
ATOM 936 O O . ARG A 1 115 ? 12.924 14.811 -30.573 1.00 58.50 115 ARG A O 1
ATOM 943 N N . THR A 1 116 ? 12.892 12.593 -30.900 1.00 52.19 116 THR A N 1
ATOM 944 C CA . THR A 1 116 ? 13.877 12.246 -29.861 1.00 52.19 116 THR A CA 1
ATOM 945 C C . THR A 1 116 ? 15.190 11.670 -30.411 1.00 52.19 116 THR A C 1
ATOM 947 O O . THR A 1 116 ? 16.101 11.411 -29.620 1.00 52.19 116 THR A O 1
ATOM 950 N N . SER A 1 117 ? 15.311 11.531 -31.737 1.00 45.91 117 SER A N 1
ATOM 951 C CA . SER A 1 117 ? 16.411 10.846 -32.434 1.00 45.91 117 SER A CA 1
ATOM 952 C C . SER A 1 117 ? 17.586 11.740 -32.841 1.00 45.91 117 SER A C 1
ATOM 954 O O . SER A 1 117 ? 18.677 11.203 -33.042 1.00 45.91 117 SER A O 1
ATOM 956 N N . ASP A 1 118 ? 17.417 13.067 -32.910 1.00 40.59 118 ASP A N 1
ATOM 957 C CA . ASP A 1 118 ? 18.454 14.047 -33.304 1.00 40.59 118 ASP A CA 1
ATOM 958 C C . ASP A 1 118 ? 19.073 14.791 -32.112 1.00 40.59 118 ASP A C 1
ATOM 960 O O . ASP A 1 118 ? 18.337 15.439 -31.332 1.00 40.59 118 ASP A O 1
#

Radius of gyration: 22.19 Å; Cα contacts (8 Å, |Δi|>4): 67; chains: 1; bounding box: 42×32×63 Å

InterPro domains:
  IPR009423 NADH dehydrogenase [ubiquinone] 1 subunit C2, NDUC2 [PF06374] (39-115)

Secondary structure (DSSP, 8-state):
-EETTEE----HHHHHHHHHHHSTTTSPP-TT-GGGS-HHHHHHHHHHHHHHHHHHHHHHHTT--TTTTHHHHHHHHHHHHHHHHHHHHHHHHHHHHHHHHHHHHHHH-GGGGGGG--

pLDDT: mean 85.92, std 14.11, range [40.59, 97.88]

Sequence (118 aa):
MVFNGQHVKISPEEFKRRETFLTEGQIKYNIFDPFSWPLPYKLTLASGLAGITSCSYYNIFYRKPWYQAIVVKSLLISGGMCLAYFAGKSRVYNMATRDAVIAHYMELHPDDFDRTSD

Foldseek 3Di:
DDDPNDQDDDPPVVVVVVCLLVQQPSQDDDPPDPSSDQQLVVQLVVLLVVLLVVLCVVCVVVVHDSCPPVVVSVVVSVVSSVVSSVVSVVVSVVVVVVVVVVVVVCVVCVVVVCVNVD